Protein AF-A0AAN6XZ68-F1 (afdb_monomer)

Foldseek 3Di:
DDKAKDKQPDADDDPVLLQVVCCVPQNPPQKDWDQDPPRIIMIIGPDYDDPCNSVVSVVVSVVVVVVVCVVPDDD

Sequence (75 aa):
MAWHKKVMKQKYNEPDQLKAYMDATYGEQNWMVEIKSNNRWMISLTRPWQEGEMEDIESKIRVHYDQNDSYHHPR

Solvent-accessible surface area (backbone atoms only — not comparable to full-atom values): 4614 Å² total; per-residue (Å²): 136,68,71,38,71,50,71,50,90,60,71,67,93,58,68,64,61,56,47,53,51,46,35,76,74,60,35,86,81,44,54,49,78,44,83,42,94,83,53,27,42,30,44,29,25,67,52,79,82,60,88,64,46,69,58,50,52,53,49,53,51,47,52,54,46,61,63,57,56,68,77,72,68,82,130

Organism: NCBI:txid261697

Structure (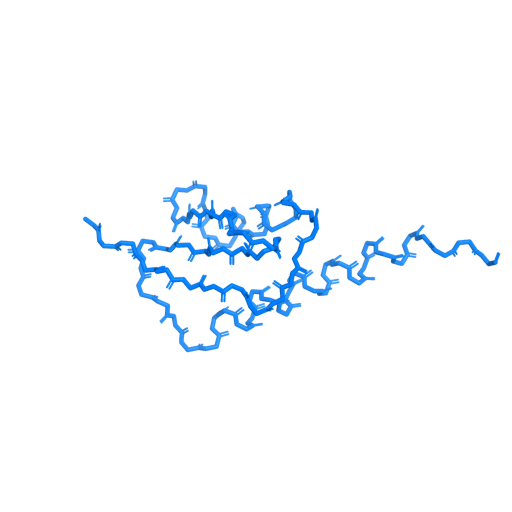mmCIF, N/CA/C/O backbone):
data_AF-A0AAN6XZ68-F1
#
_entry.id   AF-A0AAN6XZ68-F1
#
loop_
_atom_site.group_PDB
_atom_site.id
_atom_site.type_symbol
_atom_site.label_atom_id
_atom_site.label_alt_id
_atom_site.label_comp_id
_atom_site.label_asym_id
_atom_site.label_entity_id
_atom_site.label_seq_id
_atom_site.pdbx_PDB_ins_code
_atom_site.Cartn_x
_atom_site.Cartn_y
_atom_site.Cartn_z
_atom_site.occupancy
_atom_site.B_iso_or_equiv
_atom_site.auth_seq_id
_atom_site.auth_comp_id
_atom_site.auth_asym_id
_atom_site.auth_atom_id
_atom_site.pdbx_PDB_model_num
ATOM 1 N N . MET A 1 1 ? -18.701 2.582 7.229 1.00 60.19 1 MET A N 1
ATOM 2 C CA . MET A 1 1 ? -17.372 1.939 7.305 1.00 60.19 1 MET A CA 1
ATOM 3 C C . MET A 1 1 ? -16.328 3.040 7.249 1.00 60.19 1 MET A C 1
ATOM 5 O O . MET A 1 1 ? -16.429 3.886 6.368 1.00 60.19 1 MET A O 1
ATOM 9 N N . ALA A 1 2 ? -15.422 3.111 8.224 1.00 79.31 2 ALA A N 1
ATOM 10 C CA . ALA A 1 2 ? -14.365 4.119 8.229 1.00 79.31 2 ALA A CA 1
ATOM 11 C C . ALA A 1 2 ? -13.173 3.585 7.427 1.00 79.31 2 ALA A C 1
ATOM 13 O O . ALA A 1 2 ? -12.691 2.491 7.698 1.00 79.31 2 ALA A O 1
ATOM 14 N N . TRP A 1 3 ? -12.722 4.340 6.429 1.00 85.44 3 TRP A N 1
ATOM 15 C CA . TRP A 1 3 ? -11.521 3.999 5.673 1.00 85.44 3 TRP A CA 1
ATOM 16 C C . TRP A 1 3 ? -10.292 4.501 6.421 1.00 85.44 3 TRP A C 1
ATOM 18 O O . TRP A 1 3 ? -10.173 5.694 6.709 1.00 85.44 3 TRP A O 1
ATOM 28 N N . HIS A 1 4 ? -9.367 3.599 6.720 1.00 88.19 4 HIS A N 1
ATOM 29 C CA . HIS A 1 4 ? -8.128 3.919 7.409 1.00 88.19 4 HIS A CA 1
ATOM 30 C C . HIS A 1 4 ? -7.050 4.220 6.377 1.00 88.19 4 HIS A C 1
ATOM 32 O O . HIS A 1 4 ? -6.603 3.327 5.661 1.00 88.19 4 HIS A O 1
ATOM 38 N N . LYS A 1 5 ? -6.632 5.483 6.289 1.00 89.62 5 LYS A N 1
ATOM 39 C CA . LYS A 1 5 ? -5.717 5.962 5.246 1.00 89.62 5 LYS A CA 1
ATOM 40 C C . LYS A 1 5 ? -4.290 6.095 5.766 1.00 89.62 5 LYS A C 1
ATOM 42 O O . LYS A 1 5 ? -4.088 6.601 6.869 1.00 89.62 5 LYS A O 1
ATOM 47 N N . LYS A 1 6 ? -3.305 5.714 4.955 1.00 89.00 6 LYS A N 1
ATOM 48 C CA . LYS A 1 6 ? -1.881 5.923 5.232 1.00 89.00 6 LYS A CA 1
ATOM 49 C C . LYS A 1 6 ? -1.139 6.266 3.945 1.00 89.00 6 LYS A C 1
ATOM 51 O O . LYS A 1 6 ? -1.410 5.715 2.883 1.00 89.00 6 LYS A O 1
ATOM 56 N N . VAL A 1 7 ? -0.244 7.244 4.034 1.00 87.19 7 VAL A N 1
ATOM 57 C CA . VAL A 1 7 ? 0.515 7.749 2.883 1.00 87.19 7 VAL A CA 1
ATOM 58 C C . VAL A 1 7 ? 1.840 7.008 2.799 1.00 87.19 7 VAL A C 1
ATOM 60 O O . VAL A 1 7 ? 2.537 6.895 3.808 1.00 87.19 7 VAL A O 1
ATOM 63 N N . MET A 1 8 ? 2.181 6.538 1.601 1.00 84.81 8 MET A N 1
ATOM 64 C CA . MET A 1 8 ? 3.484 5.953 1.304 1.00 84.81 8 MET A CA 1
ATOM 65 C C . MET A 1 8 ? 4.581 7.009 1.461 1.00 84.81 8 MET A C 1
ATOM 67 O O . MET A 1 8 ? 4.475 8.129 0.947 1.00 84.81 8 MET A O 1
ATOM 71 N N . LYS A 1 9 ? 5.641 6.654 2.188 1.00 83.44 9 LYS A N 1
ATOM 72 C CA . LYS A 1 9 ? 6.870 7.443 2.320 1.00 83.44 9 LYS A CA 1
ATOM 73 C C . LYS A 1 9 ? 7.616 7.468 0.986 1.00 83.44 9 LYS A C 1
ATOM 75 O O . LYS A 1 9 ? 8.120 8.522 0.588 1.00 83.44 9 LYS A O 1
ATOM 80 N N . GLN A 1 10 ? 7.659 6.329 0.294 1.00 75.44 10 GLN A N 1
ATOM 81 C CA . GLN A 1 10 ? 8.292 6.198 -1.015 1.00 75.44 10 GLN A CA 1
ATOM 82 C C . GLN A 1 10 ? 7.386 6.686 -2.152 1.00 75.44 10 GLN A C 1
ATOM 84 O O . GLN A 1 10 ? 6.156 6.654 -2.074 1.00 75.44 10 GLN A O 1
ATOM 89 N N . LYS A 1 11 ? 8.027 7.176 -3.216 1.00 74.75 11 LYS A N 1
ATOM 90 C CA . LYS A 1 11 ? 7.369 7.454 -4.492 1.00 74.75 11 LYS A CA 1
ATOM 91 C C . LYS A 1 11 ? 7.461 6.194 -5.336 1.00 74.75 11 LYS A C 1
ATOM 93 O O . LYS A 1 11 ? 8.556 5.667 -5.496 1.00 74.75 11 LYS A O 1
ATOM 98 N N . TYR A 1 12 ? 6.338 5.770 -5.892 1.00 71.00 12 TYR A N 1
ATOM 99 C CA . TYR A 1 12 ? 6.282 4.652 -6.827 1.00 71.00 12 TYR A CA 1
ATOM 100 C C . TYR A 1 12 ? 5.841 5.170 -8.194 1.00 71.00 12 TYR A C 1
ATOM 102 O O . TYR A 1 12 ? 5.021 6.090 -8.278 1.00 71.00 12 TYR A O 1
ATOM 110 N N . ASN A 1 13 ? 6.426 4.616 -9.253 1.00 70.31 13 ASN A N 1
ATOM 111 C CA . ASN A 1 13 ? 6.167 5.032 -10.634 1.00 70.31 13 ASN A CA 1
ATOM 112 C C . ASN A 1 13 ? 5.273 4.038 -11.401 1.00 70.31 13 ASN A C 1
ATOM 114 O O . ASN A 1 13 ? 4.820 4.363 -12.491 1.00 70.31 13 ASN A O 1
ATOM 118 N N . GLU A 1 14 ? 4.983 2.866 -10.831 1.00 73.19 14 GLU A N 1
ATOM 119 C CA . GLU A 1 14 ? 4.265 1.755 -11.465 1.00 73.19 14 GLU A CA 1
ATOM 120 C C . GLU A 1 14 ? 3.052 1.358 -10.600 1.00 73.19 14 GLU A C 1
ATOM 122 O O . GLU A 1 14 ? 3.189 0.608 -9.628 1.00 73.19 14 GLU A O 1
ATOM 127 N N . PRO A 1 15 ? 1.849 1.868 -10.932 1.00 74.62 15 PRO A N 1
ATOM 128 C CA . PRO A 1 15 ? 0.600 1.533 -10.242 1.00 74.62 15 PRO A CA 1
ATOM 129 C C . 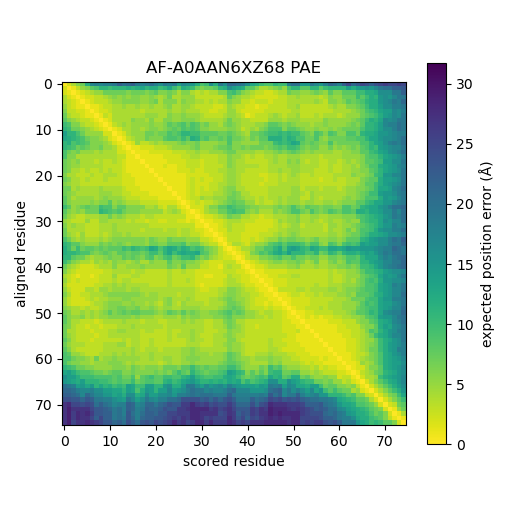PRO A 1 15 ? 0.303 0.051 -10.173 1.00 74.62 15 PRO A C 1
ATOM 131 O O . PRO A 1 15 ? -0.262 -0.430 -9.190 1.00 74.62 15 PRO A O 1
ATOM 134 N N . ASP A 1 16 ? 0.630 -0.645 -11.254 1.00 81.50 16 ASP A N 1
ATOM 135 C CA . ASP A 1 16 ? 0.084 -1.963 -11.525 1.00 81.50 16 ASP A CA 1
ATOM 136 C C . ASP A 1 16 ? 0.695 -3.013 -10.597 1.00 81.50 16 ASP A C 1
ATOM 138 O O . ASP A 1 16 ? -0.009 -3.904 -10.127 1.00 81.50 16 ASP A O 1
ATOM 142 N N . GLN A 1 17 ? 1.973 -2.851 -10.237 1.00 80.69 17 GLN A N 1
ATOM 143 C CA . GLN A 1 17 ? 2.660 -3.722 -9.281 1.00 80.69 17 GLN A CA 1
ATOM 144 C C . GLN A 1 17 ? 2.114 -3.552 -7.859 1.00 80.69 17 GLN A C 1
ATOM 146 O O . GLN A 1 17 ? 1.823 -4.540 -7.183 1.00 80.69 17 GLN A O 1
ATOM 151 N N . LEU A 1 18 ? 1.917 -2.301 -7.415 1.00 81.56 18 LEU A N 1
ATOM 152 C CA . LEU A 1 18 ? 1.270 -2.020 -6.131 1.00 81.56 18 LEU A CA 1
ATOM 153 C C . LEU A 1 18 ? -0.137 -2.622 -6.116 1.00 81.56 18 LEU A C 1
ATOM 155 O O . LEU A 1 18 ? -0.507 -3.274 -5.144 1.00 81.56 18 LEU A O 1
ATOM 159 N N . LYS A 1 19 ? -0.903 -2.432 -7.194 1.00 84.31 19 LYS A N 1
ATOM 160 C CA . LYS A 1 19 ? -2.255 -2.972 -7.310 1.00 84.31 19 LYS A CA 1
ATOM 161 C C . LYS A 1 19 ? -2.272 -4.495 -7.205 1.00 84.31 19 LYS A C 1
ATOM 163 O O . LYS A 1 19 ? -2.968 -5.018 -6.342 1.00 84.31 19 LYS A O 1
ATOM 168 N N . ALA A 1 20 ? -1.454 -5.190 -7.991 1.00 84.94 20 ALA A N 1
ATOM 169 C CA . ALA A 1 20 ? -1.368 -6.647 -7.962 1.00 84.94 20 ALA A CA 1
ATOM 170 C C . ALA A 1 20 ? -0.981 -7.184 -6.572 1.00 84.94 20 ALA A C 1
ATOM 172 O O . ALA A 1 20 ? -1.583 -8.140 -6.083 1.00 84.94 20 ALA A O 1
ATOM 173 N N . TYR A 1 21 ? -0.015 -6.544 -5.905 1.00 84.25 21 TYR A N 1
ATOM 174 C CA . TYR A 1 21 ? 0.388 -6.922 -4.551 1.00 84.25 21 TYR A CA 1
ATOM 175 C C . TYR A 1 21 ? -0.744 -6.718 -3.535 1.00 84.25 21 TYR A C 1
ATOM 177 O O . TYR A 1 21 ? -1.001 -7.584 -2.692 1.00 84.25 21 TYR A O 1
ATOM 185 N N . MET A 1 22 ? -1.437 -5.583 -3.614 1.00 86.81 22 MET A N 1
ATOM 186 C CA . MET A 1 22 ? -2.538 -5.268 -2.711 1.00 86.81 22 MET A CA 1
ATOM 187 C C . MET A 1 22 ? -3.744 -6.185 -2.947 1.00 86.81 22 MET A C 1
ATOM 189 O O . MET A 1 22 ? -4.331 -6.665 -1.978 1.00 86.81 22 MET A O 1
ATOM 193 N N . ASP A 1 23 ? -4.063 -6.508 -4.200 1.00 88.88 23 ASP A N 1
ATOM 194 C CA . ASP A 1 23 ? -5.118 -7.460 -4.560 1.00 88.88 23 ASP A CA 1
ATOM 195 C C . ASP A 1 23 ? -4.801 -8.869 -4.049 1.00 88.88 23 ASP A C 1
ATOM 197 O O . ASP A 1 23 ? -5.667 -9.518 -3.464 1.00 88.88 23 ASP A O 1
ATOM 201 N N . ALA A 1 24 ? -3.547 -9.318 -4.162 1.00 86.50 24 ALA A N 1
ATOM 202 C CA . ALA A 1 24 ? -3.115 -10.611 -3.634 1.00 86.50 24 ALA A CA 1
ATOM 203 C C . ALA A 1 24 ? -3.108 -10.669 -2.093 1.00 86.50 24 ALA A C 1
ATOM 205 O O . ALA A 1 24 ? -3.374 -11.720 -1.513 1.00 86.50 24 ALA A O 1
ATOM 206 N N . THR A 1 25 ? -2.799 -9.553 -1.425 1.00 85.06 25 THR A N 1
ATOM 207 C CA . THR A 1 25 ? -2.632 -9.504 0.040 1.00 85.06 25 THR A CA 1
ATOM 208 C C . THR A 1 25 ? -3.945 -9.229 0.775 1.00 85.06 25 THR A C 1
ATOM 210 O O . THR A 1 25 ? -4.196 -9.793 1.839 1.00 85.06 25 THR A O 1
ATOM 213 N N . TYR A 1 26 ? -4.785 -8.352 0.224 1.00 84.88 26 TYR A N 1
ATOM 214 C CA . TYR A 1 26 ? -5.993 -7.844 0.876 1.00 84.88 26 TYR A CA 1
ATOM 215 C C . TYR A 1 26 ? -7.282 -8.228 0.139 1.00 84.88 26 TYR A C 1
ATOM 217 O O . TYR A 1 26 ? -8.345 -8.238 0.759 1.00 84.88 26 TYR A O 1
ATOM 225 N N . GLY A 1 27 ? -7.212 -8.566 -1.151 1.00 86.50 27 GLY A N 1
ATOM 226 C CA . GLY A 1 27 ? -8.371 -8.774 -2.022 1.00 86.50 27 GLY A CA 1
ATOM 227 C C . GLY A 1 27 ? -8.918 -7.466 -2.603 1.00 86.50 27 GLY A C 1
ATOM 228 O O . GLY A 1 27 ? -8.937 -6.442 -1.920 1.00 86.50 27 GLY A O 1
ATOM 229 N N . GLU A 1 28 ? -9.431 -7.519 -3.837 1.00 80.75 28 GLU A N 1
ATOM 230 C CA . GLU A 1 28 ? -9.843 -6.378 -4.692 1.00 80.75 28 GLU A CA 1
ATOM 231 C C . GLU A 1 28 ? -10.866 -5.386 -4.090 1.00 80.75 28 GLU A C 1
ATOM 233 O O . GLU A 1 28 ? -11.150 -4.351 -4.687 1.00 80.75 28 GLU A O 1
ATOM 238 N N . GLN A 1 29 ? -11.436 -5.660 -2.911 1.00 83.81 29 GLN A N 1
ATOM 239 C CA . GLN A 1 29 ? -12.468 -4.822 -2.277 1.00 83.81 29 GLN A CA 1
ATOM 240 C C . GLN A 1 29 ? -12.110 -4.325 -0.870 1.00 83.81 29 GLN A C 1
ATOM 242 O O . GLN A 1 29 ? -12.873 -3.567 -0.271 1.00 83.81 29 GLN A O 1
ATOM 247 N N . ASN A 1 30 ? -10.959 -4.726 -0.323 1.00 87.56 30 ASN A N 1
ATOM 248 C CA . ASN A 1 30 ? -10.559 -4.356 1.041 1.00 87.56 30 ASN A CA 1
ATOM 249 C C . ASN A 1 30 ? -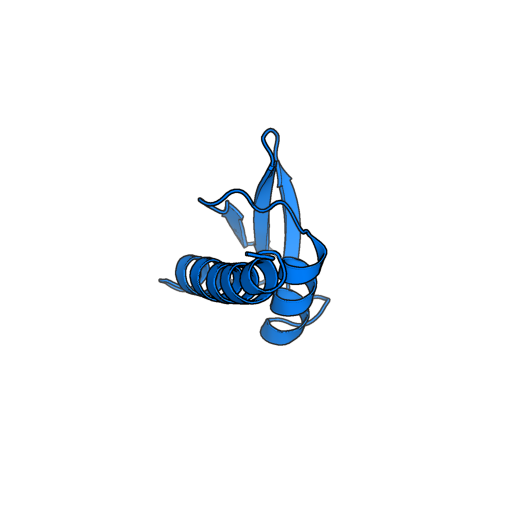9.562 -3.196 1.095 1.00 87.56 30 ASN A C 1
ATOM 251 O O . ASN A 1 30 ? -9.163 -2.775 2.186 1.00 87.56 30 ASN A O 1
ATOM 255 N N . TRP A 1 31 ? -9.174 -2.665 -0.063 1.00 90.00 31 TRP A N 1
ATOM 256 C CA . TRP A 1 31 ? -8.228 -1.570 -0.165 1.00 90.00 31 TRP A CA 1
ATOM 257 C C . TRP A 1 31 ? -8.601 -0.598 -1.288 1.00 90.00 31 TRP A C 1
ATOM 259 O O . TRP A 1 31 ? -9.333 -0.928 -2.216 1.00 90.00 31 TRP A O 1
ATOM 269 N N . MET A 1 32 ? -8.099 0.627 -1.186 1.00 88.38 32 MET A N 1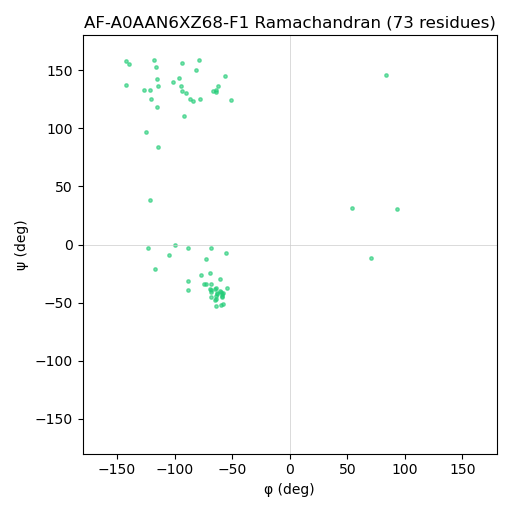
ATOM 270 C CA . MET A 1 32 ? -8.150 1.635 -2.242 1.00 88.38 32 MET A CA 1
ATOM 271 C C . MET A 1 32 ? -6.830 2.388 -2.289 1.00 88.38 32 MET A C 1
ATOM 273 O O . MET A 1 32 ? -6.143 2.520 -1.273 1.00 88.38 32 MET A O 1
ATOM 277 N N . VAL A 1 33 ? -6.514 2.946 -3.454 1.00 87.19 33 VAL A N 1
ATOM 278 C CA . VAL A 1 33 ? -5.340 3.790 -3.645 1.00 87.19 33 VAL A CA 1
ATOM 279 C C . VAL A 1 33 ? -5.710 5.128 -4.256 1.00 87.19 33 VAL A C 1
ATOM 281 O O . VAL A 1 33 ? -6.465 5.208 -5.219 1.00 87.19 33 VAL A O 1
ATOM 284 N N . GLU A 1 34 ? -5.178 6.192 -3.668 1.00 87.12 34 GLU A N 1
ATOM 285 C CA . GLU A 1 34 ? -5.361 7.565 -4.122 1.00 87.12 34 GLU A CA 1
ATOM 286 C C . GLU A 1 34 ? -3.985 8.165 -4.444 1.00 87.12 34 GLU A C 1
ATOM 288 O O . GLU A 1 34 ? -3.092 8.194 -3.591 1.00 87.12 34 GLU A O 1
ATOM 293 N N . ILE A 1 35 ? -3.809 8.674 -5.666 1.00 83.00 35 ILE A N 1
ATOM 294 C CA . ILE A 1 35 ? -2.594 9.395 -6.061 1.00 83.00 35 ILE A CA 1
ATOM 295 C C . ILE A 1 35 ? -2.666 10.816 -5.485 1.00 83.00 35 ILE A C 1
ATOM 297 O O . ILE A 1 35 ? -3.624 11.556 -5.705 1.00 83.00 35 ILE A O 1
ATOM 301 N N . LYS A 1 36 ? -1.643 11.208 -4.726 1.00 80.00 36 LYS A N 1
ATOM 302 C CA . LYS A 1 36 ? -1.432 12.571 -4.227 1.00 80.00 36 LYS A CA 1
ATOM 303 C C . LYS A 1 36 ? -0.530 13.355 -5.179 1.00 80.00 36 LYS A C 1
ATOM 305 O O . LYS A 1 36 ? 0.327 12.789 -5.859 1.00 80.00 36 LYS A O 1
ATOM 310 N N . SER A 1 37 ? -0.653 14.682 -5.142 1.00 70.06 37 SER A N 1
ATOM 311 C CA . SER A 1 37 ? 0.271 15.608 -5.803 1.00 70.06 37 SER A CA 1
ATOM 312 C C . SER A 1 37 ? 1.721 15.262 -5.416 1.00 70.06 37 SER A C 1
ATOM 314 O O . SER A 1 37 ? 2.028 15.203 -4.225 1.00 70.06 37 SER A O 1
ATOM 316 N N . ASN A 1 38 ? 2.589 15.020 -6.411 1.00 69.75 38 ASN A N 1
ATOM 317 C CA . ASN A 1 38 ? 4.000 14.569 -6.317 1.00 69.75 38 ASN A CA 1
ATOM 318 C C . ASN A 1 38 ? 4.279 13.048 -6.383 1.00 69.75 38 ASN A C 1
ATOM 320 O O . ASN A 1 38 ? 5.268 12.604 -5.787 1.00 69.75 38 ASN A O 1
ATOM 324 N N . ASN A 1 39 ? 3.472 12.252 -7.097 1.00 73.06 39 ASN A N 1
ATOM 325 C CA . ASN A 1 39 ? 3.651 10.790 -7.242 1.00 73.06 39 ASN A CA 1
ATOM 326 C C . ASN A 1 39 ? 3.758 10.061 -5.893 1.00 73.06 39 ASN A C 1
ATOM 328 O O . ASN A 1 39 ? 4.471 9.067 -5.747 1.00 73.06 39 ASN A O 1
ATOM 332 N N . ARG A 1 40 ? 3.081 10.592 -4.871 1.00 78.56 40 ARG A N 1
ATOM 333 C CA . ARG A 1 40 ? 2.910 9.906 -3.592 1.00 78.56 40 ARG A CA 1
ATOM 334 C C . ARG A 1 40 ? 1.576 9.200 -3.598 1.00 78.56 40 ARG A C 1
ATOM 336 O O . ARG A 1 40 ? 0.595 9.716 -4.119 1.00 78.56 40 ARG A O 1
ATOM 343 N N . TRP A 1 41 ? 1.550 8.038 -2.983 1.00 84.62 41 TRP A N 1
ATOM 344 C CA . TRP A 1 41 ? 0.413 7.142 -3.036 1.00 84.62 41 TRP A CA 1
ATOM 345 C C . TRP A 1 41 ? -0.163 7.051 -1.638 1.00 84.62 41 TRP A C 1
ATOM 347 O O . TRP A 1 41 ? 0.571 6.998 -0.651 1.00 84.62 41 TRP A O 1
ATOM 357 N N . MET A 1 42 ? -1.479 7.107 -1.533 1.00 88.12 42 MET A N 1
ATOM 358 C CA . MET A 1 42 ? -2.181 6.958 -0.272 1.00 88.12 42 MET A CA 1
ATOM 359 C C . MET A 1 42 ? -3.022 5.702 -0.350 1.00 88.12 42 MET A C 1
ATOM 361 O O . MET A 1 42 ? -3.918 5.604 -1.183 1.00 88.12 42 MET A O 1
ATOM 365 N N . ILE A 1 43 ? -2.723 4.755 0.527 1.00 89.06 43 ILE A N 1
ATOM 366 C CA . ILE A 1 43 ? -3.439 3.494 0.627 1.00 89.06 43 ILE A CA 1
ATOM 367 C C . ILE A 1 43 ? -4.510 3.652 1.700 1.00 89.06 43 ILE A C 1
ATOM 369 O O . ILE A 1 43 ? -4.263 4.219 2.767 1.00 89.06 43 ILE A O 1
ATOM 373 N N . SER A 1 44 ? -5.710 3.165 1.416 1.00 90.94 44 SER A N 1
ATOM 374 C CA . SER A 1 44 ? -6.829 3.130 2.350 1.00 90.94 44 SER A CA 1
ATOM 375 C C . SER A 1 44 ? -7.287 1.694 2.540 1.00 90.94 44 SER A C 1
ATOM 377 O O . SER A 1 44 ? -7.490 1.001 1.554 1.00 90.94 44 SER A O 1
ATOM 379 N N . LEU A 1 45 ? -7.487 1.265 3.784 1.00 90.62 45 LEU A N 1
ATOM 380 C CA . LEU A 1 45 ? -8.003 -0.062 4.128 1.00 90.62 45 LEU A CA 1
ATOM 381 C C . LEU A 1 45 ? -9.357 0.053 4.836 1.00 90.62 45 LEU A C 1
ATOM 383 O O . LEU A 1 45 ? -9.634 1.053 5.504 1.00 90.62 45 LEU A O 1
ATOM 38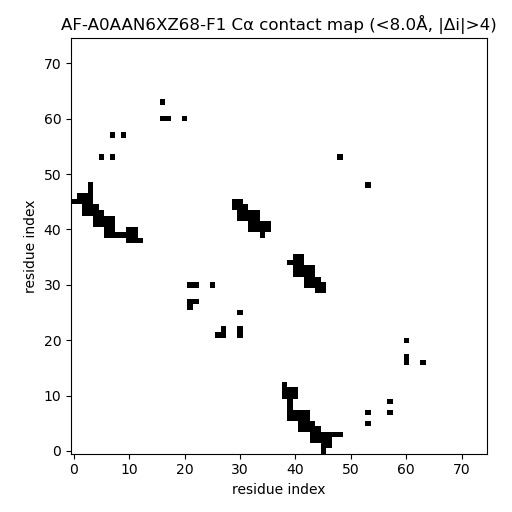7 N N . T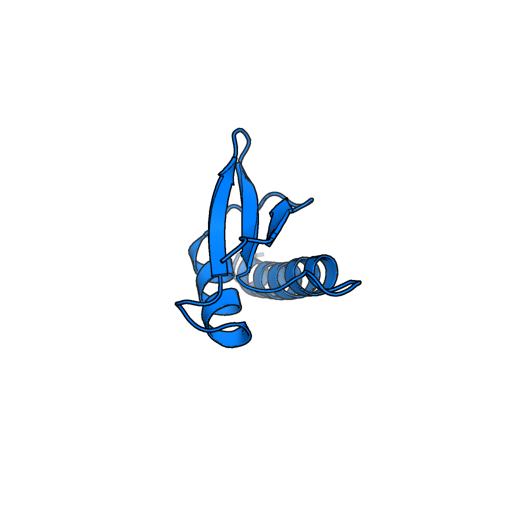HR A 1 46 ? -10.193 -0.979 4.727 1.00 89.50 46 THR A N 1
ATOM 388 C CA . THR A 1 46 ? -11.465 -1.080 5.474 1.00 89.50 46 THR A CA 1
ATOM 389 C C . THR A 1 46 ? -11.263 -1.378 6.964 1.00 89.50 46 THR A C 1
ATOM 391 O O . THR A 1 46 ? -12.196 -1.236 7.755 1.00 89.50 46 THR A O 1
ATOM 394 N N . ARG A 1 47 ? -10.042 -1.766 7.353 1.00 88.94 47 ARG A N 1
ATOM 395 C CA . ARG A 1 47 ? -9.629 -2.069 8.727 1.00 88.94 47 ARG A CA 1
ATOM 396 C C . ARG A 1 47 ? -8.519 -1.135 9.216 1.00 88.94 47 ARG A C 1
ATOM 398 O O . ARG A 1 47 ? -7.798 -0.577 8.388 1.00 88.94 47 ARG A O 1
ATOM 405 N N . PRO A 1 48 ? -8.333 -0.993 10.539 1.00 89.19 48 PRO A N 1
ATOM 406 C CA . PRO A 1 48 ? -7.194 -0.276 11.092 1.00 89.19 48 PRO A CA 1
ATOM 407 C C . PRO A 1 48 ? -5.863 -0.850 10.599 1.00 89.19 48 PRO A C 1
ATOM 409 O O . PRO A 1 48 ? -5.715 -2.065 10.429 1.00 89.19 48 PRO A O 1
ATOM 412 N N . TRP A 1 49 ? -4.896 0.044 10.402 1.00 86.56 49 TRP A N 1
ATOM 413 C CA . TRP A 1 49 ? -3.516 -0.322 10.104 1.00 86.56 49 TRP A CA 1
ATOM 414 C C . TRP A 1 49 ? -2.886 -1.009 11.306 1.00 86.56 49 TRP A C 1
ATOM 416 O O . TRP A 1 49 ? -2.964 -0.490 12.422 1.00 86.56 49 TRP A O 1
ATOM 426 N N . GLN A 1 50 ? -2.226 -2.135 11.067 1.00 90.06 50 GLN A N 1
ATOM 427 C CA . GLN A 1 50 ? -1.359 -2.750 12.059 1.00 90.06 50 GLN A CA 1
ATOM 428 C C . GLN A 1 50 ? -0.007 -2.025 12.106 1.00 90.06 50 GLN A C 1
ATOM 430 O O . GLN A 1 50 ? 0.395 -1.312 11.175 1.00 90.06 50 GLN A O 1
ATOM 435 N N . GLU A 1 51 ? 0.689 -2.174 13.229 1.00 89.62 51 GLU A N 1
ATOM 436 C CA . GLU A 1 51 ? 2.043 -1.652 13.392 1.00 89.62 51 GLU A CA 1
ATOM 437 C C . GLU A 1 51 ? 2.988 -2.315 12.377 1.00 89.62 51 GLU A C 1
ATOM 439 O O . GLU A 1 51 ? 2.878 -3.506 12.105 1.00 89.62 51 GLU A O 1
ATOM 444 N N . GLY A 1 52 ? 3.863 -1.529 11.744 1.00 86.19 52 GLY A N 1
ATOM 445 C CA . GLY A 1 52 ? 4.791 -2.017 10.714 1.00 86.19 52 GLY A CA 1
ATOM 446 C C . GLY A 1 52 ? 4.158 -2.425 9.375 1.00 86.19 52 GLY A C 1
ATOM 447 O O . GLY A 1 52 ? 4.873 -2.548 8.389 1.00 86.19 52 GLY A O 1
ATOM 448 N N . GLU A 1 53 ? 2.833 -2.553 9.272 1.00 87.75 53 GLU A N 1
ATOM 449 C CA . GLU A 1 53 ? 2.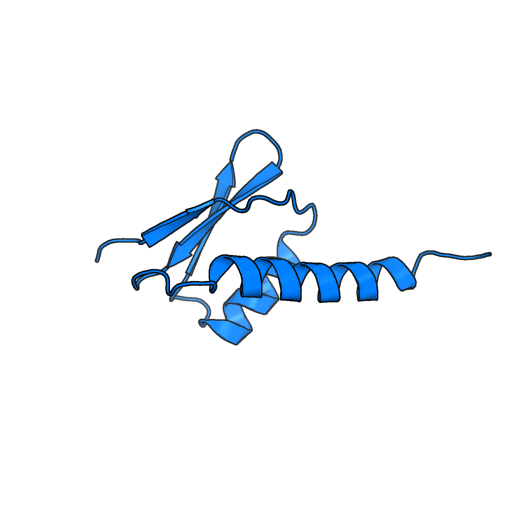164 -3.060 8.061 1.00 87.75 53 GLU A CA 1
ATOM 450 C C . GLU A 1 53 ? 2.475 -2.226 6.813 1.00 87.75 53 GLU A C 1
ATOM 452 O O . GLU A 1 53 ? 2.769 -2.750 5.747 1.00 87.75 53 GLU A O 1
ATOM 457 N N . MET A 1 54 ? 2.494 -0.904 6.960 1.00 87.06 54 MET A N 1
ATOM 458 C CA . MET A 1 54 ? 2.868 -0.006 5.867 1.00 87.06 54 MET A CA 1
ATOM 459 C C . MET A 1 54 ? 4.319 -0.189 5.416 1.00 87.06 54 MET A C 1
ATOM 461 O O . MET A 1 54 ? 4.623 -0.071 4.235 1.00 87.06 54 MET A O 1
ATOM 465 N N . GLU A 1 55 ? 5.215 -0.439 6.367 1.00 88.06 55 GLU A N 1
ATOM 466 C CA . GLU A 1 55 ? 6.643 -0.612 6.104 1.00 88.06 55 GLU A CA 1
ATOM 467 C C . GLU A 1 55 ? 6.909 -1.974 5.463 1.00 88.06 55 GLU A C 1
ATOM 469 O O . GLU A 1 55 ? 7.751 -2.066 4.576 1.00 88.06 55 GLU A O 1
ATOM 474 N N . ASP A 1 56 ? 6.138 -3.001 5.829 1.00 87.44 56 ASP A N 1
ATOM 475 C CA . ASP A 1 56 ? 6.140 -4.301 5.157 1.00 87.44 56 ASP A CA 1
ATOM 476 C C . ASP A 1 56 ? 5.652 -4.187 3.705 1.00 87.44 56 ASP A C 1
ATOM 478 O O . ASP A 1 56 ? 6.329 -4.667 2.797 1.00 87.44 56 ASP A O 1
ATOM 482 N N . ILE A 1 57 ? 4.541 -3.477 3.459 1.00 85.50 57 ILE A N 1
ATOM 483 C CA . ILE A 1 57 ? 4.055 -3.201 2.096 1.00 85.50 57 ILE A CA 1
ATOM 484 C C . ILE A 1 57 ? 5.132 -2.467 1.283 1.00 85.50 57 ILE A C 1
ATOM 486 O O . ILE A 1 57 ? 5.485 -2.908 0.191 1.00 85.50 57 ILE A O 1
ATOM 490 N N . GLU A 1 58 ? 5.693 -1.375 1.814 1.00 84.31 58 GLU A N 1
ATOM 491 C CA . GLU A 1 58 ? 6.749 -0.614 1.132 1.00 84.31 58 GLU A CA 1
ATOM 492 C C . GLU A 1 58 ? 7.998 -1.462 0.858 1.00 84.31 58 GLU A C 1
ATOM 494 O O . GL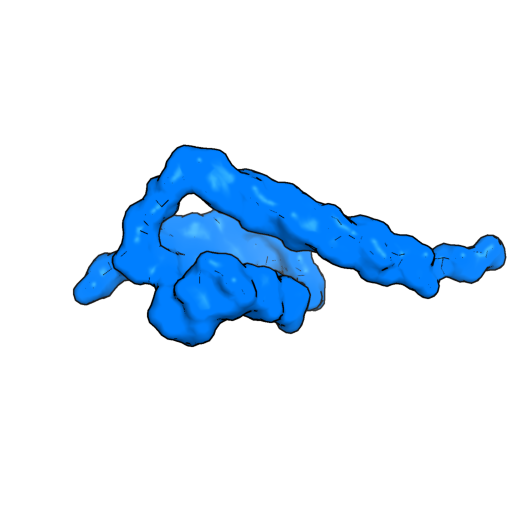U A 1 58 ? 8.583 -1.366 -0.222 1.00 84.31 58 GLU A O 1
ATOM 499 N N . SER A 1 59 ? 8.390 -2.311 1.812 1.00 84.62 59 SER A N 1
ATOM 500 C CA . SER A 1 59 ? 9.528 -3.223 1.687 1.00 84.62 59 SER A CA 1
ATOM 501 C C . SER A 1 59 ? 9.298 -4.265 0.594 1.00 84.62 59 SER A C 1
ATOM 503 O O . SER A 1 59 ? 10.146 -4.439 -0.279 1.00 84.62 59 SER A O 1
ATOM 505 N N . LYS A 1 60 ? 8.134 -4.923 0.573 1.00 82.19 60 LYS A N 1
ATOM 506 C CA . LYS A 1 60 ? 7.841 -5.961 -0.423 1.00 82.19 60 LYS A CA 1
ATOM 507 C C . LYS A 1 60 ? 7.667 -5.397 -1.824 1.00 82.19 60 LYS A C 1
ATOM 509 O O . LYS A 1 60 ? 8.170 -5.992 -2.774 1.00 82.19 60 LYS A O 1
ATOM 514 N N . ILE A 1 61 ? 7.030 -4.234 -1.956 1.00 79.25 61 ILE A N 1
ATOM 515 C CA . ILE A 1 61 ? 6.943 -3.547 -3.249 1.00 79.25 61 ILE A CA 1
ATOM 516 C C . ILE A 1 61 ? 8.341 -3.152 -3.714 1.00 79.25 61 ILE A C 1
ATOM 518 O O . ILE A 1 61 ? 8.669 -3.372 -4.872 1.00 79.25 61 ILE A O 1
ATOM 522 N N . ARG A 1 62 ? 9.196 -2.637 -2.821 1.00 76.94 62 ARG A N 1
ATOM 523 C CA . ARG A 1 62 ? 10.588 -2.325 -3.165 1.00 76.94 62 ARG A CA 1
ATOM 524 C C . ARG A 1 62 ? 11.353 -3.557 -3.650 1.00 76.94 62 ARG A C 1
ATOM 526 O O . ARG A 1 62 ? 12.045 -3.462 -4.651 1.00 76.94 62 ARG A O 1
ATOM 533 N N . VAL A 1 63 ? 11.218 -4.703 -2.980 1.00 76.88 63 VAL A N 1
ATOM 534 C CA . VAL A 1 63 ? 11.846 -5.958 -3.433 1.00 76.88 63 VAL A CA 1
ATOM 535 C C . VAL A 1 63 ? 11.345 -6.349 -4.824 1.00 76.88 63 VAL A C 1
ATOM 537 O O . VAL A 1 63 ? 12.141 -6.763 -5.661 1.00 76.88 63 VAL A O 1
ATOM 540 N N . HIS A 1 64 ? 10.047 -6.186 -5.089 1.00 69.75 64 HIS A N 1
ATOM 541 C CA . HIS A 1 64 ? 9.471 -6.467 -6.402 1.00 69.75 64 HIS A CA 1
ATOM 542 C C . HIS A 1 64 ? 10.007 -5.518 -7.491 1.00 69.75 64 HIS A C 1
ATOM 544 O O . HIS A 1 64 ? 10.324 -5.962 -8.592 1.00 69.75 64 HIS A O 1
ATOM 550 N N . TYR A 1 65 ? 10.207 -4.243 -7.148 1.00 68.06 65 TYR A N 1
ATOM 551 C CA . TYR A 1 65 ? 10.854 -3.245 -8.000 1.00 68.06 65 TYR A CA 1
ATOM 552 C C . TYR A 1 65 ? 12.315 -3.576 -8.296 1.00 68.06 65 TYR A C 1
ATOM 554 O O . TYR A 1 65 ? 12.693 -3.655 -9.459 1.00 68.06 65 TYR A O 1
ATOM 562 N N . ASP A 1 66 ? 13.128 -3.823 -7.265 1.00 65.06 66 ASP A N 1
ATOM 563 C CA . ASP A 1 66 ? 14.557 -4.129 -7.418 1.00 65.06 66 ASP A CA 1
ATOM 564 C C . ASP A 1 66 ? 14.762 -5.419 -8.259 1.00 65.06 66 ASP A C 1
ATOM 566 O O . ASP A 1 66 ? 15.744 -5.554 -8.995 1.00 65.06 66 ASP A O 1
ATOM 570 N N . GLN A 1 67 ? 13.808 -6.360 -8.207 1.00 58.22 67 GLN A N 1
ATOM 571 C CA . GLN A 1 67 ? 13.787 -7.576 -9.035 1.00 58.22 67 GLN A CA 1
ATOM 572 C C . GLN A 1 67 ? 13.333 -7.350 -10.489 1.00 58.22 67 GLN A C 1
ATOM 574 O O . GLN A 1 67 ? 13.728 -8.120 -11.364 1.00 58.22 67 GLN A O 1
ATOM 579 N N . ASN A 1 68 ? 12.530 -6.320 -10.770 1.00 51.47 68 ASN A N 1
ATOM 580 C CA . ASN A 1 68 ? 12.133 -5.958 -12.136 1.00 51.47 68 ASN A CA 1
ATOM 581 C C . ASN A 1 68 ? 13.130 -4.997 -12.806 1.00 51.47 68 ASN A C 1
ATOM 583 O O . ASN A 1 68 ? 13.354 -5.100 -14.010 1.00 51.47 68 ASN A O 1
ATOM 587 N N . ASP A 1 69 ? 13.800 -4.128 -12.045 1.00 49.62 69 ASP A N 1
ATOM 588 C CA . ASP A 1 69 ? 14.855 -3.237 -12.558 1.00 49.62 69 ASP A CA 1
ATOM 589 C C . ASP A 1 69 ? 16.119 -4.025 -12.966 1.00 49.62 69 ASP A C 1
ATOM 591 O O . ASP A 1 69 ? 16.860 -3.656 -13.878 1.00 49.62 69 ASP A O 1
ATOM 595 N N . SER A 1 70 ? 16.321 -5.211 -12.381 1.00 46.56 70 SER A N 1
ATOM 596 C CA . SER A 1 70 ? 17.412 -6.119 -12.760 1.00 46.56 70 SER A CA 1
ATOM 597 C C . SER A 1 70 ? 17.262 -6.746 -14.159 1.00 46.56 70 SER A C 1
ATOM 599 O O . SER A 1 70 ? 18.202 -7.387 -14.632 1.00 46.56 70 SER A O 1
ATOM 601 N N . TYR A 1 71 ? 16.160 -6.489 -14.879 1.00 46.59 71 TYR A N 1
ATOM 602 C CA . TYR A 1 71 ? 16.033 -6.792 -16.312 1.00 46.59 71 TYR A CA 1
ATOM 603 C C . TYR A 1 71 ? 16.526 -5.668 -17.245 1.00 46.59 71 TYR A C 1
ATOM 605 O O . TYR A 1 71 ? 16.584 -5.879 -18.458 1.00 46.59 71 TYR A O 1
ATOM 613 N N . HIS A 1 72 ? 16.955 -4.512 -16.720 1.00 41.78 72 HIS A N 1
ATOM 614 C CA . HIS A 1 72 ? 17.428 -3.374 -17.520 1.00 41.78 72 HIS A CA 1
ATOM 615 C C . HIS A 1 72 ? 18.868 -2.924 -17.233 1.00 41.78 72 HIS A C 1
ATOM 617 O O . HIS A 1 72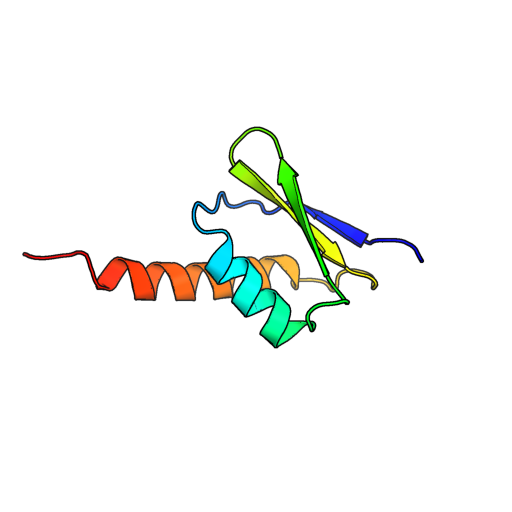 ? 19.210 -1.755 -17.379 1.00 41.78 72 HIS A O 1
ATOM 623 N N . HIS A 1 73 ? 19.767 -3.876 -16.982 1.00 38.97 73 HIS A N 1
ATOM 624 C CA . HIS A 1 73 ? 21.195 -3.654 -17.223 1.00 38.97 73 HIS A CA 1
ATOM 625 C C . HIS A 1 73 ? 21.721 -4.573 -18.338 1.00 38.97 73 HIS A C 1
ATOM 627 O O . HIS A 1 73 ? 22.305 -5.622 -18.051 1.00 38.97 73 HIS A O 1
ATOM 633 N N . PRO A 1 74 ? 21.582 -4.202 -19.630 1.00 42.59 74 PRO A N 1
ATOM 634 C CA . PRO A 1 74 ? 22.617 -4.575 -20.575 1.00 42.59 74 PRO A CA 1
ATOM 635 C C . PRO A 1 74 ? 23.911 -3.861 -20.153 1.00 42.59 74 PRO A C 1
ATOM 637 O O . PRO A 1 74 ? 23.898 -2.685 -19.787 1.00 42.59 74 PRO A O 1
ATOM 640 N N . ARG A 1 75 ? 24.984 -4.650 -20.129 1.00 40.97 75 ARG A N 1
ATOM 641 C CA . ARG A 1 75 ? 26.366 -4.260 -19.826 1.00 40.97 75 ARG A CA 1
ATOM 642 C C . ARG A 1 75 ? 26.827 -2.999 -20.546 1.00 40.97 75 ARG A C 1
ATOM 644 O O . ARG A 1 75 ? 26.440 -2.833 -21.723 1.00 40.97 75 ARG A O 1
#

Nearest PDB structures (foldseek):
  3jc8-assembly1_Qa  TM=5.845E-01  e=5.113E-01  Myxococcus xanthus DK 1622
  6wxp-assembly2_C  TM=4.177E-01  e=7.720E-01  synthetic construct
  6wxp-assembly1_B  TM=4.151E-01  e=6.283E-01  synthetic construct
  6mr3-assembly2_C-2  TM=4.657E-01  e=1.760E+00  Streptococcus mutans UA159
  8wyu-assembly1_A  TM=4.001E-01  e=2.019E+00  Plasmodium falciparum 3D7

Secondary structure (DSSP, 8-state):
---EEEEEEEE-S-HHHHHHHHHHHH-TTSEEEEEETTTEEEEEESSPPPTTHHHHHHHHHHHHHHHHHTTS---

Mean predicted aligned error: 7.49 Å

pLDDT: mean 78.2, std 13.65, range [38.97, 90.94]

Radius of gyration: 13.25 Å; Cα contacts (8 Å, |Δi|>4): 74; chains: 1; bounding box: 44×26×34 Å